Protein AF-A0A7C6IG57-F1 (afdb_monomer_lite)

Structure (mmCIF, N/CA/C/O backbone):
data_AF-A0A7C6IG57-F1
#
_entry.id   AF-A0A7C6IG57-F1
#
loop_
_atom_site.group_PDB
_atom_site.id
_atom_site.type_symbol
_atom_site.label_atom_id
_atom_site.label_alt_id
_atom_site.label_comp_id
_atom_site.label_asym_id
_atom_site.label_entity_id
_atom_site.label_seq_id
_atom_site.pdbx_PDB_ins_code
_atom_site.Cartn_x
_atom_site.Cartn_y
_atom_site.Cartn_z
_atom_site.occupancy
_atom_site.B_iso_or_equiv
_atom_site.auth_seq_id
_atom_site.auth_comp_id
_atom_site.auth_asym_id
_atom_site.auth_atom_id
_atom_site.pdbx_PDB_model_num
ATOM 1 N N . GLN A 1 1 ? 12.571 11.142 -1.806 1.00 51.62 1 GLN A N 1
ATOM 2 C CA . GLN A 1 1 ? 12.628 11.356 -3.267 1.00 51.62 1 GLN A CA 1
ATOM 3 C C . GLN A 1 1 ? 11.230 11.077 -3.785 1.00 51.62 1 GLN A C 1
ATOM 5 O O . GLN A 1 1 ? 10.622 10.134 -3.300 1.00 51.62 1 GLN A O 1
ATOM 10 N N . ASP A 1 2 ? 10.695 11.922 -4.660 1.00 81.12 2 ASP A N 1
ATOM 11 C CA . ASP A 1 2 ? 9.379 11.704 -5.275 1.00 81.12 2 ASP A CA 1
ATOM 12 C C . ASP A 1 2 ? 9.471 10.532 -6.268 1.00 81.12 2 ASP A C 1
ATOM 14 O O . ASP A 1 2 ? 10.400 10.487 -7.082 1.00 81.12 2 ASP A O 1
ATOM 18 N N . ALA A 1 3 ? 8.524 9.592 -6.202 1.00 81.56 3 ALA A N 1
ATOM 19 C CA . ALA A 1 3 ? 8.465 8.434 -7.093 1.00 81.56 3 ALA A CA 1
ATOM 20 C C . ALA A 1 3 ? 8.435 8.846 -8.575 1.00 81.56 3 ALA A C 1
ATOM 22 O O . ALA A 1 3 ? 9.060 8.196 -9.412 1.00 81.56 3 ALA A O 1
ATOM 23 N N . SER A 1 4 ? 7.815 9.986 -8.892 1.00 84.00 4 SER A N 1
ATOM 24 C CA . SER A 1 4 ? 7.774 10.535 -10.254 1.00 84.00 4 SER A CA 1
ATOM 25 C C . SER A 1 4 ? 9.169 10.908 -10.774 1.00 84.00 4 SER A C 1
ATOM 27 O O . SER A 1 4 ? 9.505 10.689 -11.941 1.00 84.00 4 SER A O 1
ATOM 29 N N . THR A 1 5 ? 10.019 11.444 -9.893 1.00 90.88 5 THR A N 1
ATOM 30 C CA . THR A 1 5 ? 11.406 11.800 -10.230 1.00 90.88 5 THR A CA 1
ATOM 31 C C . THR A 1 5 ? 12.261 10.544 -10.406 1.00 90.88 5 THR A C 1
ATOM 33 O O . THR A 1 5 ? 13.070 10.488 -11.332 1.00 90.88 5 THR A O 1
ATOM 36 N N . ALA A 1 6 ? 12.055 9.518 -9.571 1.00 90.81 6 ALA A N 1
ATOM 37 C CA . ALA A 1 6 ? 12.739 8.231 -9.700 1.00 90.81 6 ALA A CA 1
ATOM 38 C C . ALA A 1 6 ? 12.390 7.525 -11.023 1.00 90.81 6 ALA A C 1
ATOM 40 O O . ALA A 1 6 ? 13.294 7.114 -11.746 1.00 90.81 6 ALA A O 1
ATOM 41 N N . ALA A 1 7 ? 11.107 7.483 -11.398 1.00 91.75 7 ALA A N 1
ATOM 42 C CA . ALA A 1 7 ? 10.664 6.942 -12.685 1.00 91.75 7 ALA A CA 1
ATOM 43 C C . ALA A 1 7 ? 11.285 7.689 -13.872 1.00 91.75 7 ALA A C 1
ATOM 45 O O . ALA A 1 7 ? 11.817 7.073 -14.794 1.00 91.75 7 ALA A O 1
ATOM 46 N N . THR A 1 8 ? 11.315 9.023 -13.811 1.00 92.44 8 THR A N 1
ATOM 47 C CA . THR A 1 8 ? 11.948 9.847 -14.851 1.00 92.44 8 THR A CA 1
ATOM 48 C C . THR A 1 8 ? 13.447 9.557 -14.979 1.00 92.44 8 THR A C 1
ATOM 50 O O . THR A 1 8 ? 13.984 9.550 -16.085 1.00 92.44 8 THR A O 1
ATOM 53 N N . ALA A 1 9 ? 14.146 9.306 -13.867 1.00 94.94 9 ALA A N 1
ATOM 54 C CA . ALA A 1 9 ? 15.566 8.969 -13.895 1.00 94.94 9 ALA A CA 1
ATOM 55 C C . ALA A 1 9 ? 15.833 7.654 -14.644 1.00 94.94 9 ALA A C 1
ATOM 57 O O . ALA A 1 9 ? 16.797 7.599 -15.407 1.00 94.94 9 ALA A O 1
ATOM 58 N N . VAL A 1 10 ? 14.968 6.646 -14.487 1.00 95.06 10 VAL A N 1
ATOM 59 C CA . VAL A 1 10 ? 15.064 5.379 -15.232 1.00 95.06 10 VAL A CA 1
ATOM 60 C C . VAL A 1 10 ? 14.775 5.595 -16.717 1.00 95.06 10 VAL A C 1
ATOM 62 O O . VAL A 1 10 ? 15.592 5.231 -17.556 1.00 95.06 10 VAL A O 1
ATOM 65 N N . VAL A 1 11 ? 13.684 6.293 -17.054 1.00 94.19 11 VAL A N 1
ATOM 66 C CA . VAL A 1 11 ? 13.317 6.596 -18.455 1.00 94.19 11 VAL A CA 1
ATOM 67 C C . VAL A 1 11 ? 14.426 7.355 -19.198 1.00 94.19 11 VAL A C 1
ATOM 69 O O . VAL A 1 11 ? 14.665 7.121 -20.380 1.00 94.19 11 VAL A O 1
ATOM 72 N N . LEU A 1 12 ? 15.133 8.259 -18.513 1.00 95.25 12 LEU A N 1
ATOM 73 C CA . LEU A 1 12 ? 16.251 9.020 -19.082 1.00 95.25 12 LEU A CA 1
ATOM 74 C C . LEU A 1 12 ? 17.595 8.2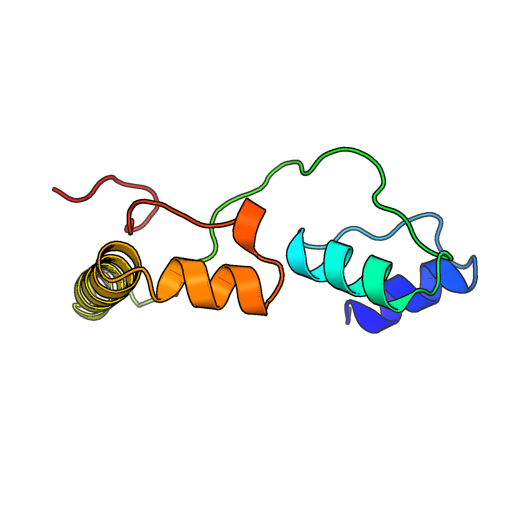67 -19.066 1.00 95.25 12 LEU A C 1
ATOM 76 O O . LEU A 1 12 ? 18.612 8.862 -19.431 1.00 95.25 12 LEU A O 1
ATOM 80 N N . GLY A 1 13 ? 17.635 7.013 -18.606 1.00 94.69 13 GLY A N 1
ATOM 81 C CA . GLY A 1 13 ? 18.858 6.209 -18.509 1.00 94.69 13 GLY A CA 1
ATOM 82 C C . GLY A 1 13 ? 19.859 6.712 -17.463 1.00 94.69 13 GLY A C 1
ATOM 83 O O . GLY A 1 13 ? 21.057 6.467 -1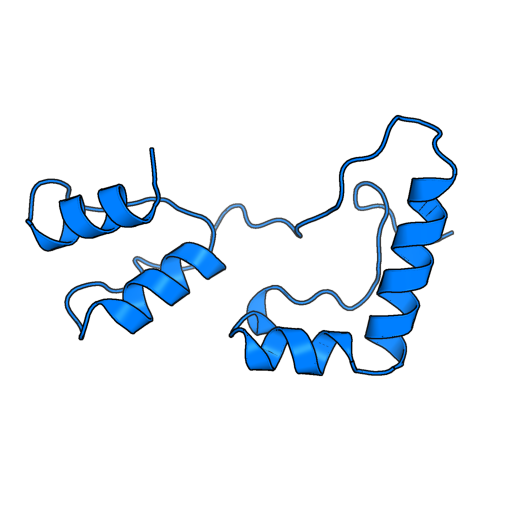7.576 1.00 94.69 13 GLY A O 1
ATOM 84 N N . ARG A 1 14 ? 19.396 7.466 -16.460 1.00 97.00 14 ARG A N 1
ATOM 85 C CA . ARG A 1 14 ? 20.220 7.952 -15.336 1.00 97.00 14 ARG A CA 1
ATOM 86 C C . ARG A 1 14 ? 20.293 6.950 -14.184 1.00 97.00 14 ARG A C 1
ATOM 88 O O . ARG A 1 14 ? 21.144 7.103 -13.312 1.00 97.00 14 ARG A O 1
ATOM 95 N N . ALA A 1 15 ? 19.387 5.981 -14.166 1.00 95.94 15 ALA A N 1
ATOM 96 C CA . ALA A 1 15 ? 19.353 4.853 -13.248 1.00 95.94 15 ALA A CA 1
ATOM 97 C C . ALA A 1 15 ? 18.889 3.607 -14.012 1.00 95.94 15 ALA A C 1
ATOM 99 O O . ALA A 1 15 ? 18.106 3.730 -14.951 1.00 95.94 15 ALA A O 1
ATOM 100 N N . ASP A 1 16 ? 19.342 2.428 -13.589 1.00 94.88 16 ASP A N 1
ATOM 101 C CA . ASP A 1 16 ? 18.949 1.158 -14.214 1.00 94.88 16 ASP A CA 1
ATOM 102 C C . ASP A 1 16 ? 17.564 0.679 -13.753 1.00 94.88 16 ASP A C 1
ATOM 104 O O . ASP A 1 16 ? 16.861 -0.007 -14.487 1.00 94.88 16 ASP A O 1
ATOM 108 N N . ALA A 1 17 ? 17.165 1.040 -12.529 1.00 93.44 17 ALA A N 1
ATOM 109 C CA . ALA A 1 17 ? 15.893 0.653 -11.931 1.00 93.44 17 ALA A CA 1
ATOM 110 C C . ALA A 1 17 ? 15.459 1.647 -10.842 1.00 93.44 17 ALA A C 1
ATOM 112 O O . ALA A 1 17 ? 16.260 2.432 -10.326 1.00 93.44 17 ALA A O 1
ATOM 113 N N . LEU A 1 18 ? 14.184 1.571 -10.464 1.00 92.25 18 LEU A N 1
ATOM 114 C CA . LEU A 1 18 ? 13.625 2.208 -9.275 1.00 92.25 18 LEU A CA 1
ATOM 115 C C . LEU A 1 18 ? 12.994 1.134 -8.386 1.00 92.25 18 LEU A C 1
ATOM 117 O O . LEU A 1 18 ? 12.484 0.138 -8.890 1.00 92.25 18 LEU A O 1
ATOM 121 N N . ALA A 1 19 ? 13.003 1.359 -7.076 1.00 90.69 19 ALA A N 1
ATOM 122 C CA . ALA A 1 19 ? 12.272 0.540 -6.119 1.00 90.69 19 ALA A CA 1
ATOM 123 C C . ALA A 1 19 ? 11.204 1.409 -5.451 1.00 90.69 19 ALA A C 1
ATOM 125 O O . ALA A 1 19 ? 11.514 2.474 -4.910 1.00 90.69 19 ALA A O 1
ATOM 126 N N . ALA A 1 20 ? 9.954 0.969 -5.532 1.00 89.56 20 ALA A N 1
ATOM 127 C CA . ALA A 1 20 ? 8.798 1.618 -4.935 1.00 89.56 20 ALA A CA 1
ATOM 128 C C . ALA A 1 20 ? 7.700 0.579 -4.687 1.00 89.56 20 ALA A C 1
ATOM 130 O O . ALA A 1 20 ? 7.711 -0.497 -5.293 1.00 89.56 20 ALA A O 1
ATOM 131 N N . ASP A 1 21 ? 6.739 0.925 -3.836 1.00 88.38 21 ASP A N 1
ATOM 132 C CA . ASP A 1 21 ? 5.595 0.071 -3.528 1.00 88.38 21 ASP A CA 1
ATOM 133 C C . ASP A 1 21 ? 4.860 -0.376 -4.803 1.00 88.38 21 ASP A C 1
ATOM 135 O O . ASP A 1 21 ? 4.784 0.365 -5.792 1.00 88.38 21 ASP A O 1
ATOM 139 N N . SER A 1 22 ? 4.277 -1.578 -4.774 1.00 86.38 22 SER A N 1
ATOM 140 C CA . SER A 1 22 ? 3.612 -2.189 -5.932 1.00 86.38 22 SER A CA 1
ATOM 141 C C . SER A 1 22 ? 2.597 -1.287 -6.653 1.00 86.38 22 SER A C 1
ATOM 143 O O . SER A 1 22 ? 2.692 -1.210 -7.880 1.00 86.38 22 SER A O 1
ATOM 145 N N . PRO A 1 23 ? 1.694 -0.529 -5.988 1.00 85.31 23 PRO A N 1
ATOM 146 C CA . PRO A 1 23 ? 0.760 0.331 -6.715 1.00 85.31 23 PRO A CA 1
ATOM 147 C C . PRO A 1 23 ? 1.437 1.526 -7.393 1.00 85.31 23 PRO A C 1
ATOM 149 O O . PRO A 1 23 ? 1.021 1.950 -8.469 1.00 85.31 23 PRO A O 1
ATOM 152 N N . VAL A 1 24 ? 2.509 2.056 -6.800 1.00 89.06 24 VAL A N 1
ATOM 153 C CA . VAL A 1 24 ? 3.274 3.173 -7.371 1.00 89.06 24 VAL A CA 1
ATOM 154 C C . VAL A 1 24 ? 4.043 2.702 -8.602 1.00 89.06 24 VAL A C 1
ATOM 156 O O . VAL A 1 24 ? 4.029 3.372 -9.635 1.00 89.06 24 VAL A O 1
ATOM 159 N N . SER A 1 25 ? 4.670 1.529 -8.506 1.00 89.88 25 SER A N 1
ATOM 160 C CA . SER A 1 25 ? 5.394 0.895 -9.608 1.00 89.88 25 SER A CA 1
ATOM 161 C C . SER A 1 25 ? 4.457 0.529 -10.763 1.00 89.88 25 SER A C 1
ATOM 163 O O . SER A 1 25 ? 4.736 0.882 -11.909 1.00 89.88 25 SER A O 1
ATOM 165 N N . ALA A 1 26 ? 3.305 -0.089 -10.474 1.00 86.62 26 ALA A N 1
ATOM 166 C CA . ALA A 1 26 ? 2.297 -0.422 -11.481 1.00 86.62 26 ALA A CA 1
ATOM 167 C C . ALA A 1 26 ? 1.757 0.830 -12.194 1.00 86.62 26 ALA A C 1
ATOM 169 O O . ALA A 1 26 ? 1.659 0.859 -13.423 1.00 86.62 26 ALA A O 1
ATOM 170 N N . TRP A 1 27 ? 1.477 1.899 -11.441 1.00 87.88 27 TRP A N 1
ATOM 171 C CA . TRP A 1 27 ? 1.048 3.176 -12.007 1.00 87.88 27 TRP A CA 1
ATOM 172 C C . TRP A 1 27 ? 2.117 3.813 -12.904 1.00 87.88 27 TRP A C 1
ATOM 174 O O . TRP A 1 27 ? 1.805 4.292 -13.996 1.00 87.88 27 TRP A O 1
ATOM 184 N N . ALA A 1 28 ? 3.384 3.806 -12.478 1.00 90.56 28 ALA A N 1
ATOM 185 C CA . ALA A 1 28 ? 4.486 4.342 -13.273 1.00 90.56 28 ALA A CA 1
ATOM 186 C C . ALA A 1 28 ? 4.649 3.585 -14.600 1.00 90.56 28 ALA A C 1
ATOM 188 O O . ALA A 1 28 ? 4.765 4.221 -15.645 1.00 90.56 28 ALA A O 1
ATOM 189 N N . VAL A 1 29 ? 4.582 2.249 -14.572 1.00 90.94 29 VAL A N 1
ATOM 190 C CA . VAL A 1 29 ? 4.618 1.398 -15.774 1.00 90.94 29 VAL A CA 1
ATOM 191 C C . VAL A 1 29 ? 3.450 1.713 -16.710 1.00 90.94 29 VAL A C 1
ATOM 193 O O . VAL A 1 29 ? 3.669 1.945 -17.898 1.00 90.94 29 VAL A O 1
ATOM 196 N N . GLN A 1 30 ? 2.222 1.815 -16.185 1.00 87.75 30 GLN A N 1
ATOM 197 C CA . GLN A 1 30 ? 1.038 2.154 -16.986 1.00 87.75 30 GLN A CA 1
ATOM 198 C C . GLN A 1 30 ? 1.176 3.513 -17.697 1.00 87.75 30 GLN A C 1
ATOM 200 O O . GLN A 1 30 ? 0.651 3.696 -18.794 1.00 87.75 30 GLN A O 1
ATOM 205 N N . ARG A 1 31 ? 1.877 4.472 -17.084 1.00 89.50 31 ARG A N 1
ATOM 206 C CA . ARG A 1 31 ? 2.070 5.833 -17.610 1.00 89.50 31 ARG A CA 1
ATOM 207 C C . ARG A 1 31 ? 3.292 5.992 -18.513 1.00 89.50 31 ARG A C 1
ATOM 209 O O . ARG A 1 31 ? 3.436 7.049 -19.116 1.00 89.50 31 ARG A O 1
ATOM 216 N N . ALA A 1 32 ? 4.170 4.996 -18.580 1.00 91.19 32 ALA A N 1
ATOM 217 C CA . ALA A 1 32 ? 5.463 5.107 -19.248 1.00 91.19 32 ALA A CA 1
ATOM 218 C C . ALA A 1 32 ? 5.434 4.767 -20.745 1.00 91.19 32 ALA A C 1
ATOM 220 O O . ALA A 1 32 ? 6.500 4.663 -21.340 1.00 91.19 32 ALA A O 1
ATOM 221 N N . ASP A 1 33 ? 4.264 4.541 -21.354 1.00 91.75 33 ASP A N 1
ATOM 222 C CA . ASP A 1 33 ? 4.120 4.221 -22.786 1.00 91.75 33 ASP A CA 1
ATOM 223 C C .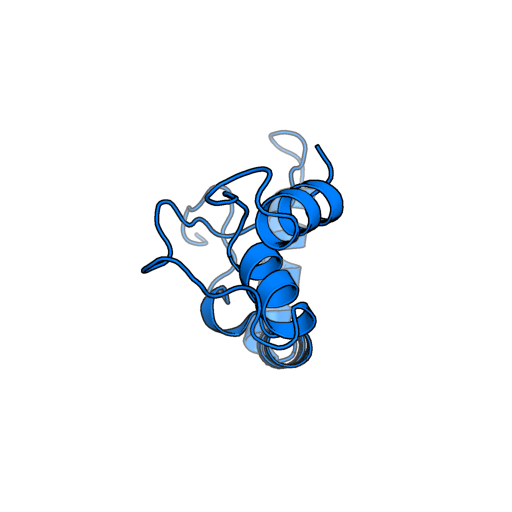 ASP A 1 33 ? 5.074 3.098 -23.267 1.00 91.75 33 ASP A C 1
ATOM 225 O O . ASP A 1 33 ? 5.636 3.145 -24.361 1.00 91.75 33 ASP A O 1
ATOM 229 N N . GLY A 1 34 ? 5.285 2.080 -22.422 1.00 93.94 34 GLY A N 1
ATOM 230 C CA . GLY A 1 34 ? 6.166 0.937 -22.698 1.00 93.94 34 GLY A CA 1
ATOM 231 C C . GLY A 1 34 ? 7.659 1.170 -22.435 1.00 93.94 34 GLY A C 1
ATOM 232 O O . GLY A 1 34 ? 8.463 0.285 -22.709 1.00 93.94 34 GLY A O 1
ATOM 233 N N . GLN A 1 35 ? 8.052 2.330 -21.901 1.00 94.94 35 GLN A N 1
ATOM 234 C CA . GLN A 1 35 ? 9.445 2.627 -21.534 1.00 94.94 35 GLN A CA 1
ATOM 235 C C . GLN A 1 35 ? 9.869 2.029 -20.184 1.00 94.94 35 GLN A C 1
ATOM 237 O O . GLN A 1 35 ? 11.061 1.997 -19.888 1.00 94.94 35 GLN A O 1
ATOM 242 N N . LEU A 1 36 ? 8.910 1.593 -19.364 1.00 95.38 36 LEU A N 1
ATOM 243 C CA . LEU A 1 36 ? 9.141 0.909 -18.093 1.00 95.38 36 LEU A CA 1
ATOM 244 C C . LEU A 1 36 ? 8.374 -0.413 -18.073 1.00 95.38 36 LEU A C 1
ATOM 246 O O . LEU A 1 36 ? 7.291 -0.517 -18.647 1.00 95.38 36 LEU A O 1
ATOM 250 N N . GLU A 1 37 ? 8.912 -1.382 -17.342 1.00 94.38 37 GLU A N 1
ATOM 251 C CA . GLU A 1 37 ? 8.280 -2.665 -17.041 1.00 94.38 37 GLU A CA 1
ATOM 252 C C . GLU A 1 37 ? 8.534 -3.051 -15.578 1.00 94.38 37 GLU A C 1
ATOM 254 O O . GLU A 1 37 ? 9.436 -2.510 -14.930 1.00 94.38 37 GLU A O 1
ATOM 259 N N . LEU A 1 38 ? 7.730 -3.973 -15.041 1.00 92.00 38 LEU A N 1
ATOM 260 C CA . LEU A 1 38 ? 7.985 -4.541 -13.719 1.00 92.00 38 LEU A CA 1
ATOM 261 C C . LEU A 1 38 ? 9.145 -5.538 -13.808 1.00 92.00 38 LEU A C 1
ATOM 263 O O . LEU A 1 38 ? 9.101 -6.495 -14.579 1.00 92.00 38 LEU A O 1
ATOM 267 N N . ALA A 1 39 ? 10.172 -5.323 -12.989 1.00 91.31 39 ALA A N 1
ATOM 268 C CA . ALA A 1 39 ? 11.329 -6.202 -12.907 1.00 91.31 39 ALA A CA 1
ATOM 269 C C . ALA A 1 39 ? 11.084 -7.323 -11.881 1.00 91.31 39 ALA A C 1
ATOM 271 O O . ALA A 1 39 ? 11.532 -7.243 -10.739 1.00 91.31 39 ALA A O 1
ATOM 272 N N . GLY A 1 40 ? 10.380 -8.373 -12.308 1.00 87.69 40 GLY A N 1
ATOM 273 C CA . GLY A 1 40 ? 10.076 -9.545 -11.480 1.00 87.69 40 GLY A CA 1
ATOM 274 C C . GLY A 1 40 ? 8.841 -9.384 -10.589 1.00 87.69 40 GLY A C 1
ATOM 275 O O . GLY A 1 40 ? 8.021 -8.489 -10.794 1.00 87.69 40 GLY A O 1
ATOM 276 N N . ASP A 1 41 ? 8.710 -10.293 -9.621 1.00 86.06 41 ASP A N 1
ATOM 277 C CA . ASP A 1 41 ? 7.558 -10.365 -8.720 1.00 86.06 41 ASP A CA 1
ATOM 278 C C . ASP A 1 41 ? 7.650 -9.350 -7.569 1.00 86.06 41 ASP A C 1
ATOM 280 O O . ASP A 1 41 ? 8.735 -8.920 -7.165 1.00 86.06 41 ASP A O 1
ATOM 284 N N . ILE A 1 42 ? 6.494 -9.011 -6.988 1.00 83.00 42 ILE A N 1
ATOM 285 C CA . ILE A 1 42 ? 6.428 -8.229 -5.748 1.00 83.00 42 ILE A CA 1
ATOM 286 C C . ILE A 1 42 ? 7.134 -9.015 -4.638 1.00 83.00 42 ILE A C 1
ATOM 288 O O . ILE A 1 42 ? 6.812 -10.174 -4.376 1.00 83.00 42 ILE A O 1
ATOM 292 N N . TYR A 1 43 ? 8.063 -8.362 -3.948 1.00 81.94 43 TYR A N 1
ATOM 293 C CA . TYR A 1 43 ? 8.759 -8.909 -2.788 1.00 81.94 43 TYR A CA 1
ATOM 294 C C . TYR A 1 43 ? 8.582 -7.980 -1.583 1.00 81.94 43 TYR A C 1
ATOM 296 O O . TYR A 1 43 ? 8.373 -6.781 -1.750 1.00 81.94 43 TYR A O 1
ATOM 304 N N . ASP A 1 44 ? 8.652 -8.546 -0.374 1.00 80.56 44 ASP A N 1
ATOM 305 C CA . ASP A 1 44 ? 8.521 -7.817 0.904 1.00 80.56 44 ASP A CA 1
ATOM 306 C C . ASP A 1 44 ? 7.240 -6.960 1.017 1.00 80.56 44 ASP A C 1
ATOM 308 O O . ASP A 1 44 ? 7.205 -5.902 1.641 1.00 80.56 44 ASP A O 1
ATOM 312 N N . GLY A 1 45 ? 6.164 -7.418 0.369 1.00 79.81 45 GLY A N 1
ATOM 313 C CA . GLY A 1 45 ? 4.866 -6.761 0.413 1.00 79.81 45 GLY A CA 1
ATOM 314 C C . GLY A 1 45 ? 4.180 -6.954 1.763 1.00 79.81 45 GLY A C 1
ATOM 315 O O . GLY A 1 45 ? 4.136 -8.060 2.304 1.00 79.81 45 GLY A O 1
ATOM 316 N N . ALA A 1 46 ? 3.580 -5.884 2.273 1.00 83.69 46 ALA A N 1
ATOM 317 C CA . ALA A 1 46 ? 2.694 -5.915 3.426 1.00 83.69 46 ALA A CA 1
ATOM 318 C C . ALA A 1 46 ? 1.445 -5.065 3.144 1.00 83.69 46 ALA A C 1
ATOM 320 O O . ALA A 1 46 ? 1.519 -4.112 2.362 1.00 83.69 46 ALA A O 1
ATOM 321 N N . PRO A 1 47 ? 0.300 -5.371 3.777 1.00 86.25 47 PRO A N 1
ATOM 322 C CA . PRO A 1 47 ? -0.876 -4.519 3.681 1.00 86.25 47 PRO A CA 1
ATOM 323 C C . PRO A 1 47 ? -0.600 -3.104 4.196 1.00 86.25 47 PRO A C 1
ATOM 325 O O . PRO A 1 47 ? 0.089 -2.912 5.202 1.00 86.25 47 PRO A O 1
ATOM 328 N N . PHE A 1 48 ? -1.202 -2.111 3.545 1.00 88.38 48 PHE A N 1
ATOM 329 C CA . PHE A 1 48 ? -1.230 -0.743 4.054 1.00 88.38 48 PHE A CA 1
ATOM 330 C C . PHE A 1 48 ? -2.217 -0.614 5.217 1.00 88.38 48 PHE A C 1
ATOM 332 O O . PHE A 1 48 ? -3.227 -1.314 5.279 1.00 88.38 48 PHE A O 1
ATOM 339 N N . GLY A 1 49 ? -1.950 0.323 6.126 1.00 91.38 49 GLY A N 1
ATOM 340 C CA . GLY A 1 49 ? -2.818 0.588 7.269 1.00 91.38 49 GLY A CA 1
ATOM 341 C C . GLY A 1 49 ? -2.786 2.045 7.713 1.00 91.38 49 GLY A C 1
ATOM 342 O O . GLY A 1 49 ? -1.991 2.851 7.227 1.00 91.38 49 GLY A O 1
ATOM 343 N N . TRP A 1 50 ? -3.655 2.375 8.667 1.00 95.00 50 TRP A N 1
ATOM 344 C CA . TRP A 1 50 ? -3.738 3.709 9.256 1.00 95.00 50 TRP A CA 1
ATOM 345 C C . TRP A 1 50 ? -3.071 3.729 10.634 1.00 95.00 50 TRP A C 1
ATOM 347 O O . TRP A 1 50 ? -3.556 3.061 11.551 1.00 95.00 50 TRP A O 1
ATOM 357 N N . PRO A 1 51 ? -1.974 4.485 10.821 1.00 94.81 51 PRO A N 1
ATOM 358 C CA . PRO A 1 51 ? -1.354 4.603 12.129 1.00 94.81 51 PRO A CA 1
ATOM 359 C C . PRO A 1 51 ? -2.246 5.425 13.064 1.00 94.81 51 PRO A C 1
ATOM 361 O O . PRO A 1 51 ? -2.694 6.521 12.723 1.00 94.81 51 PRO A O 1
ATOM 364 N N . VAL A 1 52 ? -2.454 4.915 14.275 1.00 95.56 52 VAL A N 1
ATOM 365 C CA . VAL A 1 52 ? -3.155 5.608 15.363 1.00 95.56 52 VAL A CA 1
ATOM 366 C C . VAL A 1 52 ? -2.348 5.493 16.660 1.00 95.56 52 VAL A C 1
ATOM 368 O O . VAL A 1 52 ? -1.535 4.573 16.788 1.00 95.56 52 VAL A O 1
ATOM 371 N N . PRO A 1 53 ? -2.531 6.405 17.637 1.00 97.44 53 PRO A N 1
ATOM 372 C CA . PRO A 1 53 ? -1.873 6.283 18.933 1.00 97.44 53 PRO A CA 1
AT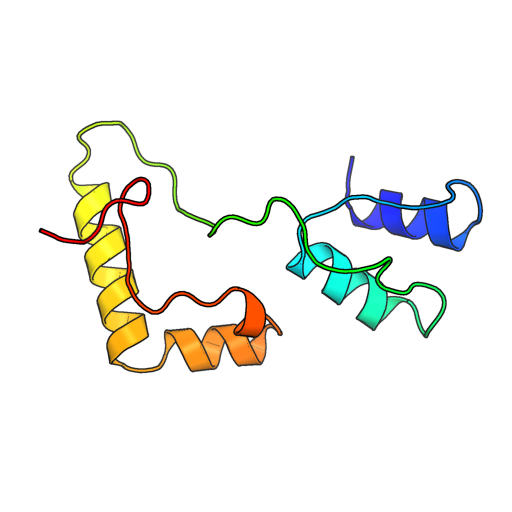OM 373 C C . PRO A 1 53 ? -2.164 4.931 19.591 1.00 97.44 53 PRO A C 1
ATOM 375 O O . PRO A 1 53 ? -3.289 4.427 19.535 1.00 97.44 53 PRO A O 1
ATOM 378 N N . GLN A 1 54 ? -1.160 4.357 20.253 1.00 93.38 54 GLN A N 1
ATOM 379 C CA . GLN A 1 54 ? -1.320 3.098 20.974 1.00 93.38 54 GLN A CA 1
ATOM 380 C C . GLN A 1 54 ? -2.437 3.214 22.025 1.00 93.38 54 GLN A C 1
ATOM 382 O O . GLN A 1 54 ? -2.460 4.158 22.813 1.00 93.38 54 GLN A O 1
ATOM 387 N N . GLY A 1 55 ? -3.358 2.247 22.033 1.00 92.88 55 GLY A N 1
ATOM 388 C CA . GLY A 1 55 ? -4.510 2.233 22.941 1.00 92.88 55 GLY A CA 1
ATOM 389 C C . GLY A 1 55 ? -5.658 3.169 22.543 1.00 92.88 55 GLY A C 1
ATOM 390 O O . GLY A 1 55 ? -6.613 3.297 23.301 1.00 92.88 55 GLY A O 1
ATOM 391 N N . SER A 1 56 ? -5.591 3.822 21.379 1.00 97.19 56 SER A N 1
ATOM 392 C CA . SER A 1 56 ? -6.699 4.632 20.874 1.00 97.19 56 SER A CA 1
ATOM 393 C C . SER A 1 56 ? -7.902 3.767 20.491 1.00 97.19 56 SER A C 1
ATOM 395 O O . SER A 1 56 ? -7.759 2.783 19.766 1.00 97.19 56 SER A O 1
ATOM 397 N N . GLU A 1 57 ? -9.102 4.204 20.878 1.00 95.69 57 GLU A N 1
ATOM 398 C CA . GLU A 1 57 ? -10.374 3.621 20.422 1.00 95.69 57 GLU A CA 1
ATOM 399 C C . GLU A 1 57 ? -10.595 3.773 18.904 1.00 95.69 57 GLU A C 1
ATOM 401 O O . GLU A 1 57 ? -11.457 3.111 18.333 1.00 95.69 57 GLU A O 1
ATOM 406 N N . LEU A 1 58 ? -9.788 4.595 18.220 1.00 96.06 58 LEU A N 1
ATOM 407 C CA . LEU A 1 58 ? -9.821 4.699 16.761 1.00 96.06 58 LEU A CA 1
ATOM 408 C C . LEU A 1 58 ? -9.335 3.422 16.066 1.00 96.06 58 LEU A C 1
ATOM 410 O O . LEU A 1 58 ? -9.773 3.160 14.952 1.00 96.06 58 LEU A O 1
ATOM 414 N N . ALA A 1 59 ? -8.454 2.632 16.694 1.00 95.75 59 ALA A N 1
ATOM 415 C CA . ALA A 1 59 ? -7.950 1.395 16.094 1.00 95.75 59 ALA A CA 1
ATOM 416 C C . ALA A 1 59 ? -9.081 0.392 15.779 1.00 95.75 59 ALA A C 1
ATOM 418 O O . ALA A 1 59 ? -9.229 0.041 14.607 1.00 95.75 59 ALA A O 1
ATOM 419 N N . PRO A 1 60 ? -9.905 -0.041 16.759 1.00 94.94 60 PRO A N 1
ATOM 420 C CA . PRO A 1 60 ? -11.034 -0.927 16.477 1.00 94.94 60 PRO A CA 1
ATOM 421 C C . PRO A 1 60 ? -12.085 -0.269 15.579 1.00 94.94 60 PRO A C 1
ATOM 423 O O . PRO A 1 60 ? -12.574 -0.917 14.664 1.00 94.94 60 PRO A O 1
ATOM 426 N N . LEU A 1 61 ? -12.362 1.030 15.748 1.00 96.19 61 LEU A N 1
ATOM 427 C CA . LEU A 1 61 ? -13.349 1.727 14.917 1.00 96.19 61 LEU A CA 1
ATOM 428 C C . LEU A 1 61 ? -12.981 1.725 13.423 1.00 96.19 61 LEU A C 1
ATOM 430 O O . LEU A 1 61 ? -13.841 1.516 12.570 1.00 96.19 61 LEU A O 1
ATOM 434 N N . LEU A 1 62 ? -11.710 1.973 13.095 1.00 96.56 62 LEU A N 1
ATOM 435 C CA . LEU A 1 62 ? -11.230 1.943 11.711 1.00 96.56 62 LEU A CA 1
ATOM 436 C C . LEU A 1 62 ? -11.216 0.519 11.145 1.00 96.56 62 LEU A C 1
ATOM 438 O O . LEU A 1 62 ? -11.532 0.342 9.969 1.00 96.56 62 LEU A O 1
ATOM 442 N N . ALA A 1 63 ? -10.875 -0.480 11.964 1.00 95.31 63 ALA A N 1
ATOM 443 C CA . ALA A 1 63 ? -10.927 -1.881 11.559 1.00 95.31 63 ALA A CA 1
ATOM 444 C C . ALA A 1 63 ? -12.365 -2.314 11.231 1.00 95.31 63 ALA A C 1
ATOM 446 O O . ALA A 1 63 ? -12.595 -2.851 10.151 1.00 95.31 63 ALA A O 1
ATOM 447 N N . ASP A 1 64 ? -13.336 -1.988 12.090 1.00 96.56 64 ASP A N 1
ATOM 448 C CA . ASP A 1 64 ? -14.757 -2.282 11.866 1.00 96.56 64 ASP A CA 1
ATOM 449 C C . ASP A 1 64 ? -15.292 -1.578 10.611 1.00 96.56 64 ASP A C 1
ATOM 451 O O . ASP A 1 64 ? -16.015 -2.171 9.811 1.00 96.56 64 ASP A O 1
ATOM 455 N N . ALA A 1 65 ? -14.909 -0.314 10.399 1.00 97.06 65 ALA A N 1
ATOM 456 C CA . ALA A 1 65 ? -15.298 0.435 9.209 1.00 97.06 65 ALA A CA 1
ATOM 457 C C . ALA A 1 65 ? -14.730 -0.185 7.921 1.00 97.06 65 ALA A C 1
ATOM 459 O O . ALA A 1 65 ? -15.444 -0.279 6.922 1.00 97.06 65 ALA A O 1
ATOM 460 N N . LEU A 1 66 ? -13.467 -0.628 7.932 1.00 96.81 66 LEU A N 1
ATOM 461 C CA . LEU A 1 66 ? -12.879 -1.334 6.795 1.00 96.81 66 LEU A CA 1
ATOM 462 C C . LEU A 1 66 ? -13.555 -2.692 6.580 1.00 96.81 66 LEU A C 1
ATOM 464 O O . LEU A 1 66 ? -13.890 -3.010 5.443 1.00 96.81 66 LEU A O 1
ATOM 468 N N . GLN A 1 67 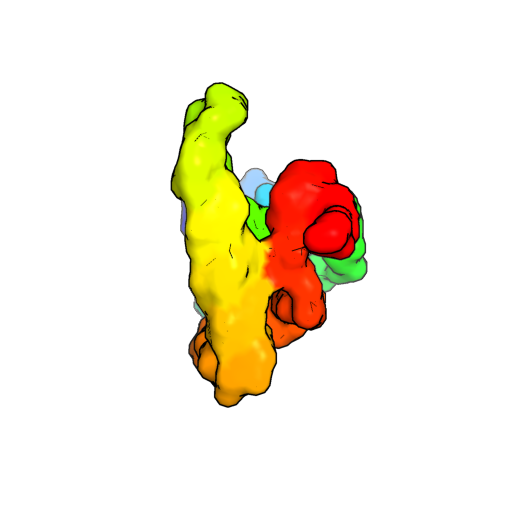? -13.810 -3.455 7.646 1.00 97.56 67 GLN A N 1
ATOM 469 C CA . GLN A 1 67 ? -14.507 -4.736 7.541 1.00 97.56 67 GLN A CA 1
ATOM 470 C C . GLN A 1 67 ? -15.899 -4.559 6.931 1.00 97.56 67 GLN A C 1
ATOM 472 O O . GLN A 1 67 ? -16.270 -5.303 6.032 1.00 97.56 67 GLN A O 1
ATOM 477 N N . HIS A 1 68 ? -16.630 -3.515 7.324 1.00 98.19 68 HIS A N 1
ATOM 478 C CA . HIS A 1 68 ? -17.917 -3.194 6.716 1.00 98.19 68 HIS A CA 1
ATOM 479 C C . HIS A 1 68 ? -17.817 -2.951 5.200 1.00 98.19 68 HIS A C 1
ATOM 481 O O . HIS A 1 68 ? -18.667 -3.431 4.452 1.00 98.19 68 HIS A O 1
ATOM 487 N N . LEU A 1 69 ? -16.784 -2.236 4.736 1.00 98.06 69 LEU A N 1
ATOM 488 C CA . LEU A 1 69 ? -16.549 -1.999 3.304 1.00 98.06 69 LEU A CA 1
ATOM 489 C C . LEU A 1 69 ? -16.131 -3.270 2.553 1.00 98.06 69 LEU A C 1
ATOM 491 O O . LEU A 1 69 ? -16.445 -3.411 1.370 1.00 98.06 69 LEU A O 1
ATOM 495 N N . ILE A 1 70 ? -15.404 -4.174 3.215 1.00 97.56 70 ILE A N 1
ATOM 496 C CA . ILE A 1 70 ? -15.058 -5.492 2.671 1.00 97.56 70 ILE A CA 1
ATOM 497 C C . ILE A 1 70 ? -16.335 -6.317 2.497 1.00 97.56 70 ILE A C 1
ATOM 499 O O . ILE A 1 70 ? -16.632 -6.760 1.388 1.00 97.56 70 ILE A O 1
ATOM 503 N N . ASP A 1 71 ? -17.135 -6.436 3.556 1.00 98.12 71 ASP A N 1
ATOM 504 C CA . ASP A 1 71 ? -18.361 -7.234 3.576 1.00 98.12 71 ASP A CA 1
ATOM 505 C C . ASP A 1 71 ? -19.428 -6.694 2.609 1.00 98.12 71 ASP A C 1
ATOM 507 O O . ASP A 1 71 ? -20.196 -7.467 2.032 1.00 98.12 71 ASP A O 1
ATOM 511 N N . SER A 1 72 ? -19.484 -5.371 2.402 1.00 98.31 72 SER A N 1
ATOM 512 C CA . SER A 1 72 ? -20.396 -4.748 1.433 1.00 98.31 72 SER A CA 1
ATOM 513 C C . SER A 1 72 ? -19.941 -4.904 -0.023 1.00 98.31 72 SER A C 1
ATOM 515 O O . SER A 1 72 ? -20.722 -4.639 -0.939 1.00 98.31 72 SER A O 1
ATOM 517 N N . GLY A 1 73 ? -18.687 -5.309 -0.256 1.00 97.62 73 GLY A N 1
ATOM 518 C CA . GLY A 1 73 ? -18.054 -5.355 -1.575 1.00 97.62 73 GLY A CA 1
ATOM 519 C C . GLY A 1 73 ? -17.603 -3.989 -2.109 1.00 97.62 73 GLY A C 1
ATOM 520 O O . GLY A 1 73 ? -17.022 -3.913 -3.196 1.00 97.62 73 GLY A O 1
ATOM 521 N N . ASP A 1 74 ? -17.822 -2.899 -1.368 1.00 98.19 74 ASP A N 1
ATOM 522 C CA . ASP A 1 74 ? -17.373 -1.565 -1.775 1.00 98.19 74 ASP A CA 1
ATOM 523 C C . ASP A 1 74 ? -15.851 -1.457 -1.812 1.00 98.19 74 ASP A C 1
ATOM 525 O O . ASP A 1 74 ? -15.308 -0.784 -2.689 1.00 98.19 74 ASP A O 1
ATOM 529 N N . TYR A 1 75 ? -15.161 -2.137 -0.897 1.00 97.12 75 TYR A N 1
ATOM 530 C CA . TYR A 1 75 ? -13.705 -2.179 -0.873 1.00 97.12 75 TYR A CA 1
ATOM 531 C C . TYR A 1 75 ? -13.138 -2.802 -2.153 1.00 97.12 75 TYR A C 1
ATOM 533 O O . TYR A 1 75 ? -12.297 -2.184 -2.803 1.00 97.12 75 TYR A O 1
ATOM 541 N N . ALA A 1 76 ? -13.665 -3.956 -2.577 1.00 96.38 76 ALA A N 1
ATOM 542 C CA . ALA A 1 76 ? -13.258 -4.605 -3.823 1.00 96.38 76 ALA A CA 1
ATOM 543 C C . ALA A 1 76 ? -13.478 -3.681 -5.032 1.00 96.38 76 ALA A C 1
ATOM 545 O O . ALA A 1 76 ? -12.559 -3.438 -5.812 1.00 96.38 76 ALA A O 1
ATOM 546 N N . ARG A 1 77 ? -14.659 -3.055 -5.123 1.00 96.62 77 ARG A N 1
ATOM 547 C CA . ARG A 1 77 ? -14.981 -2.090 -6.187 1.00 96.62 77 ARG A CA 1
ATOM 548 C C . ARG A 1 77 ? -14.013 -0.902 -6.220 1.00 96.62 77 ARG A C 1
ATOM 550 O O . ARG A 1 77 ? -13.674 -0.413 -7.298 1.00 96.62 77 ARG A O 1
ATOM 557 N N . LEU A 1 78 ? -13.601 -0.396 -5.057 1.00 94.38 78 LEU A N 1
ATOM 558 C CA . LEU A 1 78 ? -12.621 0.685 -4.959 1.00 94.38 78 LEU A CA 1
ATOM 559 C C . LEU A 1 78 ? -11.225 0.213 -5.375 1.00 94.38 78 LEU A C 1
ATOM 561 O O . LEU A 1 78 ? -10.566 0.926 -6.129 1.00 94.38 78 LEU A O 1
ATOM 565 N N . CYS A 1 79 ? -10.789 -0.968 -4.933 1.00 91.88 79 CYS A N 1
ATOM 566 C CA . CYS A 1 79 ? -9.506 -1.531 -5.344 1.00 91.88 79 CYS A CA 1
ATOM 567 C C . CYS A 1 79 ? -9.437 -1.708 -6.863 1.00 91.88 79 CYS A C 1
ATOM 569 O O . CYS A 1 79 ? -8.468 -1.262 -7.472 1.00 91.88 79 CYS A O 1
ATOM 571 N N . ASP A 1 80 ? -10.482 -2.244 -7.493 1.00 91.38 80 ASP A N 1
ATOM 572 C CA . ASP A 1 80 ? -10.539 -2.413 -8.949 1.00 91.38 80 ASP A CA 1
ATOM 573 C C . ASP A 1 80 ? -10.443 -1.076 -9.693 1.00 91.38 80 ASP A C 1
ATOM 575 O O . ASP A 1 80 ? -9.679 -0.940 -10.649 1.00 91.38 80 ASP A O 1
ATOM 579 N N . MET A 1 81 ? -11.173 -0.058 -9.224 1.00 88.06 81 MET A N 1
ATOM 580 C CA . MET A 1 81 ? -11.161 1.282 -9.822 1.00 88.06 81 MET A CA 1
ATOM 581 C C . MET A 1 81 ? -9.760 1.910 -9.843 1.00 88.06 81 MET A C 1
ATOM 583 O O . MET A 1 81 ? -9.458 2.699 -10.738 1.00 88.06 81 MET A O 1
ATOM 587 N N . TRP A 1 82 ? -8.914 1.559 -8.873 1.00 85.12 82 TRP A N 1
ATOM 588 C CA . TRP A 1 82 ? -7.553 2.077 -8.736 1.00 85.12 82 TRP A CA 1
ATOM 589 C C . TRP A 1 82 ? -6.461 1.083 -9.156 1.00 85.12 82 TRP A C 1
ATOM 591 O O . TRP A 1 82 ? -5.282 1.404 -9.027 1.00 85.12 82 TRP A O 1
ATOM 601 N N . GLY A 1 83 ? -6.820 -0.099 -9.669 1.00 80.75 83 GLY A N 1
ATOM 602 C CA . GLY A 1 83 ? -5.850 -1.131 -10.052 1.00 80.75 83 GLY A CA 1
ATOM 603 C C . GLY A 1 83 ? -5.094 -1.741 -8.865 1.00 80.75 83 GLY A C 1
ATOM 604 O O . GLY A 1 83 ? -3.931 -2.105 -8.999 1.00 80.75 83 GLY A O 1
ATOM 605 N N . LEU A 1 84 ? -5.736 -1.823 -7.698 1.00 86.06 84 LEU A N 1
ATOM 606 C CA . LEU A 1 84 ? -5.172 -2.313 -6.434 1.00 86.06 84 LEU A CA 1
ATOM 607 C C . LEU A 1 84 ? -5.642 -3.727 -6.063 1.00 86.06 84 LEU A C 1
ATOM 609 O O . LEU A 1 84 ? -5.466 -4.140 -4.919 1.00 86.06 84 LEU A O 1
ATOM 613 N N . ALA A 1 85 ? -6.260 -4.458 -6.994 1.00 85.25 85 ALA A N 1
ATOM 614 C CA . ALA A 1 85 ? -6.857 -5.768 -6.727 1.00 85.25 85 ALA A CA 1
ATOM 615 C C . ALA A 1 85 ? -5.859 -6.761 -6.100 1.00 85.25 85 ALA A C 1
ATOM 617 O O . ALA A 1 85 ? -6.185 -7.410 -5.111 1.00 85.25 85 ALA A O 1
ATOM 618 N N . ASP A 1 86 ? -4.617 -6.798 -6.594 1.00 81.94 86 ASP A N 1
ATOM 619 C CA . ASP A 1 86 ? -3.567 -7.702 -6.096 1.00 81.94 86 ASP A CA 1
ATOM 620 C C . ASP A 1 86 ? -3.136 -7.414 -4.644 1.00 81.94 86 ASP A C 1
ATOM 622 O O . ASP A 1 86 ? -2.527 -8.262 -3.996 1.00 81.94 86 ASP A O 1
ATOM 626 N N . GLY A 1 87 ? -3.427 -6.213 -4.128 1.00 82.00 87 GLY A N 1
ATOM 627 C CA . GLY A 1 87 ? -3.121 -5.793 -2.756 1.00 82.00 87 GLY A CA 1
ATOM 628 C C . GLY A 1 87 ? -4.336 -5.756 -1.828 1.00 82.00 87 GLY A C 1
ATOM 629 O O . GLY A 1 87 ? -4.221 -5.253 -0.708 1.00 82.00 87 GLY A O 1
ATOM 630 N N . ALA A 1 88 ? -5.499 -6.220 -2.292 1.00 90.19 88 ALA A N 1
ATOM 631 C CA . ALA A 1 88 ? -6.720 -6.227 -1.501 1.00 90.19 88 ALA A CA 1
ATOM 632 C C . ALA A 1 88 ? -6.635 -7.234 -0.338 1.00 90.19 88 ALA A C 1
ATOM 634 O O . ALA A 1 88 ? -6.032 -8.299 -0.456 1.00 90.19 88 ALA A O 1
ATOM 635 N N . VAL A 1 89 ? -7.258 -6.894 0.793 1.00 92.88 89 VAL A N 1
ATOM 636 C CA . VAL A 1 89 ? -7.396 -7.781 1.958 1.00 92.88 89 VAL A CA 1
ATOM 637 C C . VAL A 1 89 ? -8.836 -8.259 2.145 1.00 92.88 89 VAL A C 1
ATOM 639 O O . VAL A 1 89 ? -9.778 -7.500 1.931 1.00 92.88 89 VAL A O 1
ATOM 642 N N . ASP A 1 90 ? -8.990 -9.494 2.621 1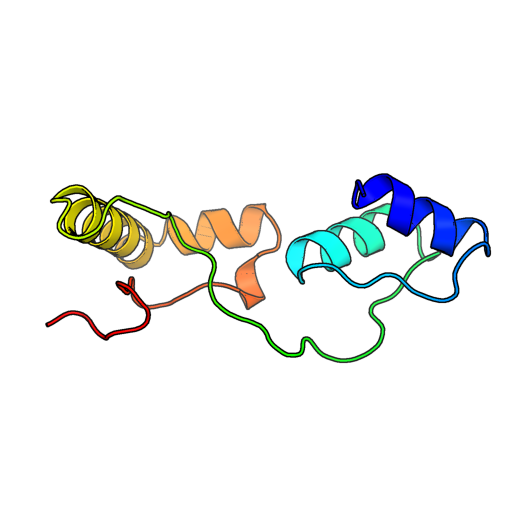.00 93.88 90 ASP A N 1
ATOM 643 C CA . ASP A 1 90 ? -10.303 -10.098 2.910 1.00 93.88 90 ASP A CA 1
ATOM 644 C C . ASP A 1 90 ? -10.782 -9.859 4.350 1.00 93.88 90 ASP A C 1
ATOM 646 O O . ASP A 1 90 ? -11.951 -10.053 4.674 1.00 93.88 90 ASP A O 1
ATOM 650 N N . VAL A 1 91 ? -9.867 -9.488 5.249 1.00 94.50 91 VAL A N 1
ATOM 651 C CA . VAL A 1 91 ? -10.156 -9.282 6.672 1.00 94.50 91 VAL A CA 1
ATOM 652 C C . VAL A 1 91 ? -9.405 -8.051 7.155 1.00 94.50 91 VAL A C 1
ATOM 654 O O . VAL A 1 91 ? -8.187 -7.953 6.978 1.00 94.50 91 VAL A O 1
ATOM 657 N N . ALA A 1 92 ? -10.115 -7.129 7.801 1.00 94.81 92 ALA A N 1
ATOM 658 C CA . ALA A 1 92 ? -9.501 -5.990 8.467 1.00 94.81 92 ALA A CA 1
ATOM 659 C C . ALA A 1 92 ? -8.757 -6.459 9.727 1.00 94.81 92 ALA A C 1
ATOM 661 O O . ALA A 1 92 ? -9.302 -7.181 10.558 1.00 94.81 92 ALA A O 1
ATOM 662 N N . ARG A 1 93 ? -7.493 -6.052 9.879 1.00 93.38 93 ARG A N 1
ATOM 663 C CA . ARG A 1 93 ? -6.618 -6.486 10.980 1.00 93.38 93 ARG A CA 1
ATOM 664 C C . ARG A 1 93 ? -6.011 -5.294 11.705 1.00 93.38 93 ARG A C 1
ATOM 666 O O . ARG A 1 93 ? -5.701 -4.278 11.087 1.00 93.38 93 ARG A O 1
ATOM 673 N N . ILE A 1 94 ? -5.755 -5.451 13.002 1.00 92.81 94 ILE A N 1
ATOM 674 C CA . ILE A 1 94 ? -4.979 -4.492 13.800 1.00 92.81 94 ILE A CA 1
ATOM 675 C C . ILE A 1 94 ? -3.598 -5.096 14.034 1.00 92.81 94 ILE A C 1
ATOM 677 O O . ILE A 1 94 ? -3.486 -6.189 14.579 1.00 92.81 94 ILE A O 1
ATOM 681 N N . ASN A 1 95 ? -2.542 -4.398 13.607 1.00 89.00 95 ASN A N 1
ATOM 682 C CA . ASN A 1 95 ? -1.151 -4.867 13.704 1.00 89.00 95 ASN A CA 1
ATOM 683 C C . ASN A 1 95 ? -0.922 -6.284 13.130 1.00 89.00 95 ASN A C 1
ATOM 685 O O . ASN A 1 95 ? -0.050 -7.011 13.595 1.00 89.00 95 ASN A O 1
ATOM 689 N N . GLY A 1 96 ? -1.711 -6.686 12.126 1.00 82.44 96 GLY A N 1
ATOM 690 C CA . GLY A 1 96 ? -1.621 -8.005 11.492 1.00 82.44 96 GLY A CA 1
ATOM 691 C C . GLY A 1 96 ? -2.272 -9.158 12.267 1.00 82.44 96 GLY A C 1
ATOM 692 O O . GLY A 1 96 ? -2.283 -10.275 11.749 1.00 82.44 96 GLY A O 1
ATOM 693 N N . GLU A 1 97 ? -2.844 -8.908 13.450 1.00 82.12 97 GLU A N 1
ATOM 694 C CA . GLU A 1 97 ? -3.588 -9.908 14.227 1.00 82.12 97 GLU A CA 1
ATOM 695 C C . GLU A 1 97 ? -4.989 -10.146 13.638 1.00 82.12 97 GLU A C 1
ATOM 697 O O . GLU A 1 97 ? -5.623 -9.216 13.131 1.00 82.12 97 GLU A O 1
ATOM 702 N N . GLU A 1 98 ? -5.482 -11.388 13.709 1.00 71.00 98 GLU A N 1
ATOM 703 C CA . GLU A 1 98 ? -6.878 -11.690 13.369 1.00 71.00 98 GLU A CA 1
ATOM 704 C C . GLU A 1 98 ? -7.846 -11.022 14.366 1.00 71.00 98 GLU A C 1
ATOM 706 O O . GLU A 1 98 ? -7.508 -10.897 15.551 1.00 71.00 98 GLU A O 1
ATOM 711 N N . PRO A 1 99 ? -9.044 -10.596 13.918 1.00 62.53 99 PRO A N 1
ATOM 712 C CA . PRO A 1 99 ? -10.081 -10.092 14.815 1.00 62.53 99 PRO A CA 1
ATOM 713 C C . PRO A 1 99 ? -10.420 -11.143 15.884 1.00 62.53 99 PRO A C 1
ATOM 715 O O . PRO A 1 99 ? -10.599 -12.315 15.554 1.00 62.53 99 PRO A O 1
ATOM 718 N N . ARG A 1 100 ? -10.482 -10.740 17.160 1.00 55.00 100 ARG A N 1
ATOM 719 C CA . ARG A 1 100 ? -10.912 -11.617 18.266 1.00 55.00 100 ARG A CA 1
ATOM 720 C C . ARG A 1 100 ? -12.419 -11.616 18.443 1.00 55.00 100 ARG A C 1
ATOM 722 O O . ARG A 1 100 ? -13.008 -10.523 18.303 1.00 55.00 100 ARG A O 1
#

pLDDT: mean 90.2, std 8.08, range [51.62, 98.31]

Sequence (100 aa):
QDASTAATAVVLGRADALAADSPVSAWAVQRADGQLELAGDIYDGAPFGWPVPQGSELAPLLADALQHLIDSGDYARLCDMWGLADGAVDVARINGEEPR

Secondary structure (DSSP, 8-state):
--HHHHHHHHHTTS-S-----HHHHHHHHHHTTTS----SS--S---------TT-THHHHHHHHHHHHHHTTHHHHHHHHTT-GGG--SS--BTTBPP-

Radius of gyration: 16.88 Å; chains: 1; bounding box: 41×24×46 Å

Foldseek 3Di:
DDLVVQLVCCLVVVDVDDDDDPLSLVVSCVPSPNSDDDDDDDDPDDADDDDDPPPDPVQVVVQVVVQVCLVVCVQVVVCVVSVNNVRDDNHRDRVPDHDD